Protein AF-A0A8T3ZBL2-F1 (afdb_monomer)

Mean predicted aligned error: 11.34 Å

Structure (mmCIF, N/CA/C/O backbone):
data_AF-A0A8T3ZBL2-F1
#
_entry.id   AF-A0A8T3ZBL2-F1
#
loop_
_atom_site.group_PDB
_atom_site.id
_atom_site.type_symbol
_atom_site.label_atom_id
_atom_site.label_alt_id
_atom_site.label_comp_id
_atom_site.label_asym_id
_atom_site.label_entity_id
_atom_site.label_seq_id
_atom_site.pdbx_PDB_ins_code
_atom_site.Cartn_x
_atom_site.Cartn_y
_atom_site.Cartn_z
_atom_site.occupancy
_atom_site.B_iso_or_equiv
_atom_site.auth_seq_id
_atom_site.auth_comp_id
_atom_site.auth_asym_id
_atom_site.auth_atom_id
_atom_site.pdbx_PDB_model_num
ATOM 1 N N . ASN A 1 1 ? -15.845 -24.130 24.509 1.00 68.25 1 ASN A N 1
ATOM 2 C CA . ASN A 1 1 ? -14.782 -24.371 23.506 1.00 68.25 1 ASN A CA 1
ATOM 3 C C . ASN A 1 1 ? -15.197 -24.065 22.071 1.00 68.25 1 ASN A C 1
ATOM 5 O O . ASN A 1 1 ? -14.557 -23.207 21.484 1.00 68.25 1 ASN A O 1
ATOM 9 N N . ILE A 1 2 ? -16.270 -24.652 21.519 1.00 85.44 2 ILE A N 1
ATOM 10 C CA . ILE A 1 2 ? -16.695 -24.387 20.123 1.00 85.44 2 ILE A CA 1
ATOM 11 C C . ILE A 1 2 ? -16.938 -22.892 19.822 1.00 85.44 2 ILE A C 1
ATOM 13 O O . ILE A 1 2 ? -16.477 -22.387 18.806 1.00 85.44 2 ILE A O 1
ATOM 17 N N . ILE A 1 3 ? -17.597 -22.159 20.725 1.00 86.75 3 ILE A N 1
ATOM 18 C CA . ILE A 1 3 ? -17.935 -20.735 20.522 1.00 86.75 3 ILE A CA 1
ATOM 19 C C . ILE A 1 3 ? -16.677 -19.853 20.417 1.00 86.75 3 ILE A C 1
ATOM 21 O O . ILE A 1 3 ? -16.609 -18.950 19.591 1.00 86.75 3 ILE A O 1
ATOM 25 N N . LEU A 1 4 ? -15.654 -20.147 21.223 1.00 87.12 4 LEU A N 1
ATOM 26 C CA . LEU A 1 4 ? -14.387 -19.411 21.233 1.00 87.12 4 LEU A CA 1
ATOM 27 C C . LEU A 1 4 ? -13.602 -19.670 19.936 1.00 87.12 4 LEU A C 1
ATOM 29 O O . LEU A 1 4 ? -13.038 -18.749 19.354 1.00 87.12 4 LEU A O 1
ATOM 33 N N . PHE A 1 5 ? -13.662 -20.903 19.427 1.00 90.38 5 PHE A N 1
ATOM 34 C CA . PHE A 1 5 ? -13.075 -21.277 18.141 1.00 90.38 5 PHE A CA 1
ATOM 35 C C . PHE A 1 5 ? -13.748 -20.548 16.968 1.00 90.38 5 PHE A C 1
ATOM 37 O O . PHE A 1 5 ? -13.066 -20.006 16.101 1.00 90.38 5 PHE A O 1
ATOM 44 N N . ILE A 1 6 ? -15.082 -20.457 16.980 1.00 90.75 6 ILE A N 1
ATOM 45 C CA . ILE A 1 6 ? -15.858 -19.712 15.976 1.00 90.75 6 ILE A CA 1
ATOM 46 C C . ILE A 1 6 ? -15.509 -18.218 16.008 1.00 90.75 6 ILE A C 1
ATOM 48 O O . ILE A 1 6 ? -15.325 -17.613 14.953 1.00 90.75 6 ILE A O 1
ATOM 52 N N . ALA A 1 7 ? -15.369 -17.625 17.197 1.00 87.62 7 ALA A N 1
ATOM 53 C CA . ALA A 1 7 ? -15.002 -16.217 17.339 1.00 87.62 7 ALA A CA 1
ATOM 54 C C . ALA A 1 7 ? -13.596 -15.921 16.785 1.00 87.62 7 ALA A C 1
ATOM 56 O O . ALA A 1 7 ? -13.419 -14.958 16.037 1.00 87.62 7 ALA A O 1
ATOM 57 N N . VAL A 1 8 ? -12.608 -16.769 17.092 1.00 92.25 8 VAL A N 1
ATOM 58 C CA . VAL A 1 8 ? -11.239 -16.637 16.560 1.00 92.25 8 VAL A CA 1
ATOM 59 C C . VAL A 1 8 ? -11.220 -16.826 15.041 1.00 92.25 8 VAL A C 1
ATOM 61 O O . VAL A 1 8 ? -10.553 -16.071 14.335 1.00 92.25 8 VAL A O 1
ATOM 64 N N . PHE A 1 9 ? -11.993 -17.779 14.519 1.00 92.38 9 PHE A N 1
ATOM 65 C CA . PHE A 1 9 ? -12.088 -18.026 13.082 1.00 92.38 9 PHE A CA 1
ATOM 66 C C . PHE A 1 9 ? -12.740 -16.856 12.326 1.00 92.38 9 PHE A C 1
ATOM 68 O O . PHE A 1 9 ? -12.244 -16.438 11.279 1.00 92.38 9 PHE A O 1
ATOM 75 N N . LEU A 1 10 ? -13.800 -16.259 12.880 1.00 90.56 10 LEU A N 1
ATOM 76 C CA . LEU A 1 10 ? -14.410 -15.041 12.336 1.00 90.56 10 LEU A CA 1
ATOM 77 C C . LEU A 1 10 ? -13.430 -13.864 12.335 1.00 90.56 10 LEU A C 1
ATOM 79 O O . LEU A 1 10 ? -13.317 -13.163 11.327 1.00 90.56 10 LEU A O 1
ATOM 83 N N . LEU A 1 11 ? -12.690 -13.668 13.431 1.00 89.38 11 LEU A N 1
ATOM 84 C CA . LEU A 1 11 ? -11.660 -12.633 13.515 1.00 89.38 11 LEU A CA 1
ATOM 85 C C . LEU A 1 11 ? -10.591 -12.838 12.430 1.00 89.38 11 LEU A C 1
ATOM 87 O O . LEU A 1 11 ? -10.224 -11.892 11.733 1.00 89.38 11 LEU A O 1
ATOM 91 N N . PHE A 1 12 ? -10.145 -14.080 12.241 1.00 91.75 12 PHE A N 1
ATOM 92 C CA . PHE A 1 12 ? -9.178 -14.441 11.209 1.00 91.75 12 PHE A CA 1
ATOM 93 C C . PHE A 1 12 ? -9.690 -14.114 9.800 1.00 91.75 12 PHE A C 1
ATOM 95 O O . PHE A 1 12 ? -8.982 -13.455 9.041 1.00 91.75 12 PHE A O 1
ATOM 102 N N . ILE A 1 13 ? -10.934 -14.475 9.464 1.00 91.31 13 ILE A N 1
ATOM 103 C CA . ILE A 1 13 ? -11.540 -14.144 8.160 1.00 91.31 13 ILE A CA 1
ATOM 104 C C . ILE A 1 13 ? -11.548 -12.630 7.923 1.00 91.31 13 ILE A C 1
ATOM 106 O O . ILE A 1 13 ? -11.218 -12.169 6.827 1.00 91.31 13 ILE A O 1
ATOM 110 N N . ILE A 1 14 ? -11.901 -11.842 8.941 1.00 90.19 14 ILE A N 1
ATOM 111 C CA . ILE A 1 14 ? -11.934 -10.377 8.838 1.00 90.19 14 ILE A CA 1
ATOM 112 C C . ILE A 1 14 ? -10.530 -9.822 8.564 1.00 90.19 14 ILE A C 1
ATOM 114 O O . ILE A 1 14 ? -10.370 -8.957 7.696 1.00 90.19 14 ILE A O 1
ATOM 118 N N . VAL A 1 15 ? -9.516 -10.325 9.272 1.00 88.12 15 VAL A N 1
ATOM 119 C CA . VAL A 1 15 ? -8.118 -9.917 9.079 1.00 88.12 15 VAL A CA 1
ATOM 120 C C . VAL A 1 15 ? -7.634 -10.291 7.680 1.00 88.12 15 VAL A C 1
ATOM 122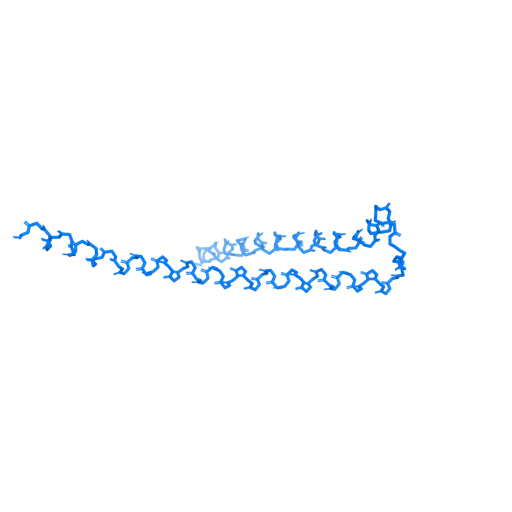 O O . VAL A 1 15 ? -7.122 -9.428 6.967 1.00 88.12 15 VAL A O 1
ATOM 125 N N . VAL A 1 16 ? -7.857 -11.534 7.244 1.00 89.62 16 VAL A N 1
ATOM 126 C CA . VAL A 1 16 ? -7.448 -12.011 5.915 1.00 89.62 16 VAL A CA 1
ATOM 127 C C . VAL A 1 16 ? -8.119 -11.202 4.812 1.00 89.62 16 VAL A C 1
ATOM 129 O O . VAL A 1 16 ? -7.449 -10.792 3.869 1.00 89.62 16 VAL A O 1
ATOM 132 N N . ARG A 1 17 ? -9.413 -10.888 4.935 1.00 85.56 17 ARG A N 1
ATOM 133 C CA . ARG A 1 17 ? -10.123 -10.074 3.939 1.00 85.56 17 ARG A CA 1
ATOM 134 C C . ARG A 1 17 ? -9.491 -8.689 3.774 1.00 85.56 17 ARG A C 1
ATOM 136 O O . ARG A 1 17 ? -9.323 -8.227 2.645 1.00 85.56 17 ARG A O 1
ATOM 143 N N . LYS A 1 18 ? -9.116 -8.038 4.881 1.00 83.00 18 LYS A N 1
ATOM 144 C CA . LYS A 1 18 ? -8.392 -6.757 4.836 1.00 83.00 18 LYS A CA 1
ATOM 145 C C . LYS A 1 18 ? -7.002 -6.917 4.223 1.00 83.00 18 LYS A C 1
ATOM 147 O O . LYS A 1 18 ? -6.607 -6.086 3.409 1.00 83.00 18 LYS A O 1
ATOM 152 N N . LEU A 1 19 ? -6.294 -7.988 4.575 1.00 83.25 19 LEU A N 1
ATOM 153 C CA . LEU A 1 19 ? -4.960 -8.272 4.055 1.00 83.25 19 LEU A CA 1
ATOM 154 C C . LEU A 1 19 ? -4.981 -8.477 2.534 1.00 83.25 19 LEU A C 1
ATOM 156 O O . LEU A 1 19 ? -4.195 -7.858 1.828 1.00 83.25 19 LEU A O 1
ATOM 160 N N . VAL A 1 20 ? -5.921 -9.275 2.019 1.00 85.88 20 VAL A N 1
ATOM 161 C CA . VAL A 1 20 ? -6.086 -9.525 0.578 1.00 85.88 20 VAL A CA 1
ATOM 162 C C . VAL A 1 20 ? -6.362 -8.225 -0.171 1.00 85.88 20 VAL A C 1
ATOM 164 O O . VAL A 1 20 ? -5.731 -7.963 -1.191 1.00 85.88 20 VAL A O 1
ATOM 167 N N . SER A 1 21 ? -7.248 -7.374 0.356 1.00 85.19 21 SER A N 1
ATOM 168 C CA . SER A 1 21 ? -7.504 -6.063 -0.247 1.00 85.19 21 SER A CA 1
ATOM 169 C C . SER A 1 21 ? -6.241 -5.201 -0.288 1.00 85.19 21 SER A C 1
ATOM 171 O O . SER A 1 21 ? -5.982 -4.564 -1.304 1.00 85.19 21 SER A O 1
ATOM 173 N N . ALA A 1 22 ? -5.445 -5.192 0.785 1.00 82.62 22 ALA A N 1
ATOM 174 C CA . ALA A 1 22 ? -4.193 -4.444 0.826 1.00 82.62 22 ALA A CA 1
ATOM 175 C C . ALA A 1 22 ? -3.169 -4.987 -0.183 1.00 82.62 22 ALA A C 1
ATOM 177 O O . ALA A 1 22 ? -2.524 -4.204 -0.878 1.00 82.62 22 ALA A O 1
ATOM 178 N N . VAL A 1 23 ? -3.054 -6.312 -0.310 1.00 84.81 23 VAL A N 1
ATOM 179 C CA . VAL A 1 23 ? -2.156 -6.959 -1.277 1.00 84.81 23 VAL A CA 1
ATOM 180 C C . VAL A 1 23 ? -2.543 -6.595 -2.709 1.00 84.81 23 VAL A C 1
ATOM 182 O O . VAL A 1 23 ? -1.668 -6.211 -3.480 1.00 84.81 23 VAL A O 1
ATOM 185 N N . ILE A 1 24 ? -3.832 -6.641 -3.060 1.00 88.06 24 ILE A N 1
ATOM 186 C CA . ILE A 1 24 ? -4.304 -6.251 -4.400 1.00 88.06 24 ILE A CA 1
ATOM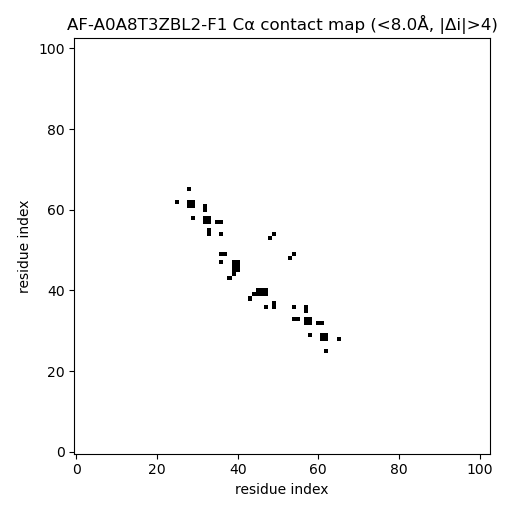 187 C C . ILE A 1 24 ? -3.926 -4.797 -4.700 1.00 88.06 24 ILE A C 1
ATOM 189 O O . ILE A 1 24 ? -3.377 -4.520 -5.763 1.00 88.06 24 ILE A O 1
ATOM 193 N N . THR A 1 25 ? -4.147 -3.879 -3.754 1.00 85.31 25 THR A N 1
ATOM 194 C CA . THR A 1 25 ? -3.759 -2.471 -3.916 1.00 85.31 25 THR A CA 1
ATOM 195 C C . THR A 1 25 ? -2.260 -2.324 -4.157 1.00 85.31 25 THR A C 1
ATOM 197 O O . THR A 1 25 ? -1.862 -1.615 -5.077 1.00 85.31 25 THR A O 1
ATOM 200 N N . VAL A 1 26 ? -1.422 -3.019 -3.382 1.00 83.56 26 VAL A N 1
ATOM 201 C CA . VAL A 1 26 ? 0.037 -2.986 -3.567 1.00 83.56 26 VAL A CA 1
ATOM 202 C C . VAL A 1 26 ? 0.421 -3.522 -4.945 1.00 83.56 26 VAL A C 1
ATOM 204 O O . VAL A 1 26 ? 1.197 -2.878 -5.643 1.00 83.56 26 VAL A O 1
ATOM 207 N N . VAL A 1 27 ? -0.156 -4.641 -5.384 1.00 86.75 27 VAL A N 1
ATOM 208 C CA . VAL A 1 27 ? 0.094 -5.198 -6.725 1.00 86.75 27 VAL A CA 1
ATOM 209 C C . VAL A 1 27 ? -0.314 -4.209 -7.822 1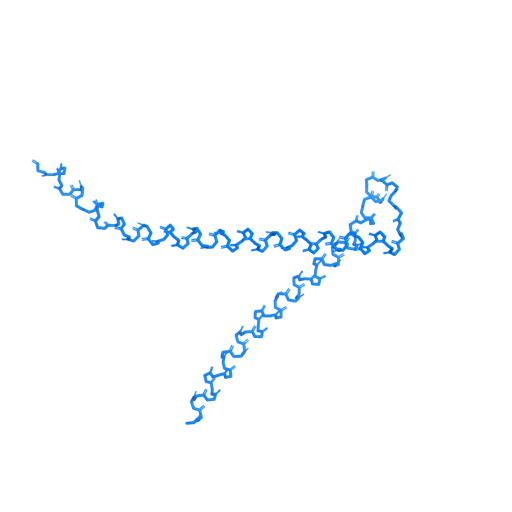.00 86.75 27 VAL A C 1
ATOM 211 O O . VAL A 1 27 ? 0.443 -4.007 -8.772 1.00 86.75 27 VAL A O 1
ATOM 214 N N . CYS A 1 28 ? -1.458 -3.534 -7.678 1.00 87.06 28 CYS A N 1
ATOM 215 C CA . CYS A 1 28 ? -1.882 -2.485 -8.605 1.00 87.06 28 CYS A CA 1
ATOM 216 C C . CYS A 1 28 ? -0.907 -1.301 -8.631 1.00 87.06 28 CYS A C 1
ATOM 218 O O . CYS A 1 28 ? -0.588 -0.816 -9.715 1.00 87.06 28 CYS A O 1
ATOM 220 N N . VAL A 1 29 ? -0.407 -0.855 -7.473 1.00 87.12 29 VAL A N 1
ATOM 221 C CA . VAL A 1 29 ? 0.593 0.222 -7.390 1.00 87.12 29 VAL A CA 1
ATOM 222 C C . VAL A 1 29 ? 1.884 -0.195 -8.087 1.00 87.12 29 VAL A C 1
ATOM 224 O O . VAL A 1 29 ? 2.374 0.545 -8.933 1.00 87.12 29 VAL A O 1
ATOM 227 N N . LEU A 1 30 ? 2.400 -1.394 -7.804 1.00 85.12 30 LEU A N 1
ATOM 228 C CA . LEU A 1 30 ? 3.610 -1.917 -8.445 1.00 85.12 30 LEU A CA 1
ATOM 229 C C . LEU A 1 30 ? 3.452 -1.984 -9.972 1.00 85.12 30 LEU A C 1
ATOM 231 O O . LEU A 1 30 ? 4.338 -1.540 -10.704 1.00 85.12 30 LEU A O 1
ATOM 235 N N . GLY A 1 31 ? 2.309 -2.483 -10.453 1.00 84.62 31 GLY A N 1
ATOM 236 C CA . GLY A 1 31 ? 1.995 -2.536 -11.881 1.00 84.62 31 GLY A CA 1
ATOM 237 C C . GLY A 1 31 ? 1.909 -1.146 -12.517 1.00 84.62 31 GLY A C 1
ATOM 238 O O . GLY A 1 31 ? 2.533 -0.899 -13.549 1.00 84.62 31 GLY A O 1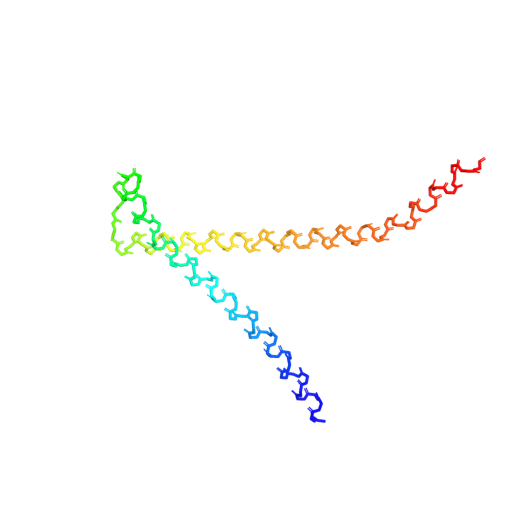
ATOM 239 N N . ALA A 1 32 ? 1.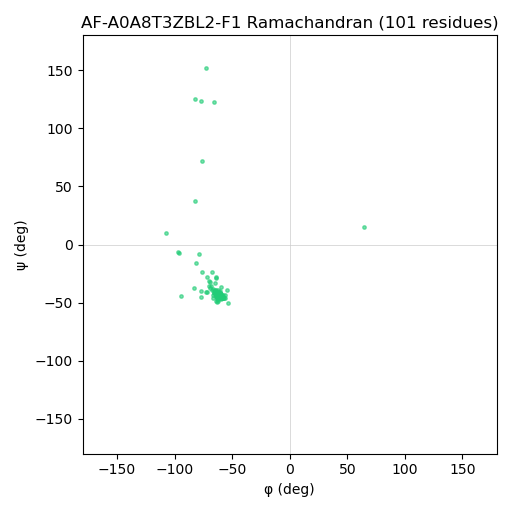198 -0.211 -11.883 1.00 86.00 32 ALA A N 1
ATOM 240 C CA . ALA A 1 32 ? 1.082 1.166 -12.359 1.00 86.00 32 ALA A CA 1
ATOM 241 C C . ALA A 1 32 ? 2.444 1.881 -12.392 1.00 86.00 32 ALA A C 1
ATOM 243 O O . ALA A 1 32 ? 2.759 2.574 -13.360 1.00 86.00 32 ALA A O 1
ATOM 244 N N . SER A 1 33 ? 3.285 1.676 -11.377 1.00 85.44 33 SER A N 1
ATOM 245 C CA . SER A 1 33 ? 4.627 2.259 -11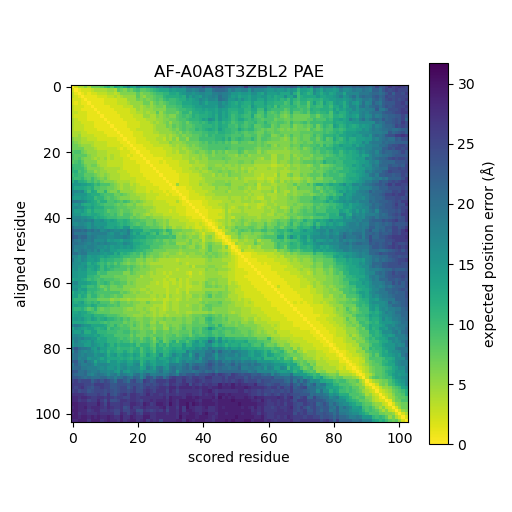.305 1.00 85.44 33 SER A CA 1
ATOM 246 C C . SER A 1 33 ? 5.586 1.678 -12.341 1.00 85.44 33 SER A C 1
ATOM 248 O O . SER A 1 33 ? 6.388 2.422 -12.898 1.00 85.44 33 SER A O 1
ATOM 250 N N . ALA A 1 34 ? 5.484 0.386 -12.659 1.00 81.94 34 ALA A N 1
ATOM 251 C CA . ALA A 1 34 ? 6.261 -0.222 -13.740 1.00 81.94 34 ALA A CA 1
ATOM 252 C C . ALA A 1 34 ? 5.821 0.274 -15.132 1.00 81.94 34 ALA A C 1
ATOM 254 O O . ALA A 1 34 ? 6.653 0.410 -16.028 1.00 81.94 34 ALA A O 1
ATOM 255 N N . LEU A 1 35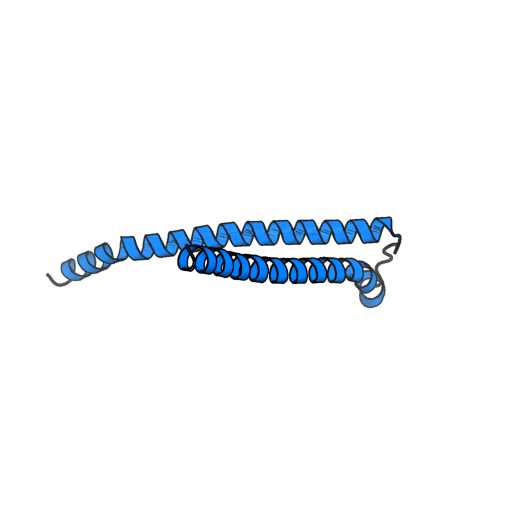 ? 4.532 0.585 -15.312 1.00 84.69 35 LEU A N 1
ATOM 256 C CA . LEU A 1 35 ? 3.987 1.152 -16.552 1.00 84.69 35 LEU A CA 1
ATOM 257 C C . LEU A 1 35 ? 4.312 2.643 -16.728 1.00 84.69 35 LEU A C 1
ATOM 259 O O . LEU A 1 35 ? 4.362 3.139 -17.853 1.00 84.69 35 LEU A O 1
ATOM 263 N N . PHE A 1 36 ? 4.575 3.363 -15.640 1.00 85.25 36 PHE A N 1
ATOM 264 C CA . PHE A 1 36 ? 4.872 4.795 -15.658 1.00 85.25 36 PHE A CA 1
ATOM 265 C C . PHE A 1 36 ? 6.015 5.215 -16.609 1.00 85.25 36 PHE A C 1
ATOM 267 O O . PHE A 1 36 ? 5.790 6.106 -17.433 1.00 85.25 36 PHE A O 1
ATOM 274 N N . PRO A 1 37 ? 7.213 4.590 -16.600 1.00 83.25 37 PRO A N 1
ATOM 275 C CA . PRO A 1 37 ? 8.279 4.945 -17.540 1.00 83.25 37 PRO A CA 1
ATOM 276 C C . PRO A 1 37 ? 7.915 4.670 -19.007 1.00 83.25 37 PRO A C 1
ATOM 278 O O . PRO A 1 37 ? 8.397 5.380 -19.890 1.00 83.25 37 PRO A O 1
ATOM 281 N N . PHE A 1 38 ? 7.040 3.696 -19.285 1.00 83.94 38 PHE A N 1
ATOM 282 C CA . PHE A 1 38 ? 6.521 3.482 -20.640 1.00 83.94 38 PHE A CA 1
ATOM 283 C C . PHE A 1 38 ? 5.650 4.657 -21.080 1.00 83.94 38 PHE A C 1
ATOM 285 O O . PHE A 1 38 ? 5.870 5.191 -22.163 1.00 83.94 38 PHE A O 1
ATOM 292 N N . ILE A 1 39 ? 4.736 5.113 -20.217 1.00 85.44 39 ILE A N 1
ATOM 293 C CA . ILE A 1 39 ? 3.857 6.262 -20.485 1.00 85.44 39 ILE A CA 1
ATOM 294 C C . ILE A 1 39 ? 4.680 7.540 -20.702 1.00 85.44 39 ILE A C 1
ATOM 296 O O . ILE A 1 39 ? 4.426 8.282 -21.651 1.00 85.44 39 ILE A O 1
ATOM 300 N N . LEU A 1 40 ? 5.703 7.788 -19.876 1.00 84.88 40 LEU A N 1
ATOM 301 C CA . LEU A 1 40 ? 6.600 8.941 -20.038 1.00 84.88 40 LEU A CA 1
ATOM 302 C C . LEU A 1 40 ? 7.322 8.938 -21.389 1.00 84.88 40 LEU A C 1
ATOM 304 O O . LEU A 1 40 ? 7.504 9.992 -21.997 1.00 84.88 40 LEU A O 1
ATOM 308 N N . ARG A 1 41 ? 7.697 7.757 -21.884 1.00 85.12 41 ARG A N 1
ATOM 309 C CA . ARG A 1 41 ? 8.362 7.629 -23.178 1.00 85.12 41 ARG A CA 1
ATOM 310 C C . ARG A 1 41 ? 7.395 7.768 -24.352 1.00 85.12 41 ARG A C 1
ATOM 312 O O . ARG A 1 41 ? 7.725 8.454 -25.313 1.00 85.12 41 ARG A O 1
ATOM 319 N N . THR A 1 42 ? 6.231 7.121 -24.301 1.00 83.75 42 THR A N 1
ATOM 320 C CA . THR A 1 42 ? 5.295 7.068 -25.438 1.00 83.75 42 THR A CA 1
ATOM 321 C C . THR A 1 42 ? 4.397 8.295 -25.541 1.00 83.75 42 THR A C 1
ATOM 323 O O . THR A 1 42 ? 4.101 8.728 -26.648 1.00 83.75 42 THR A O 1
ATOM 326 N N . VAL A 1 43 ? 3.949 8.844 -24.409 1.00 86.81 43 VAL A N 1
ATOM 327 C CA . VAL A 1 43 ? 2.994 9.965 -24.370 1.00 86.81 43 VAL A CA 1
ATOM 328 C C . VAL A 1 43 ? 3.719 11.300 -24.259 1.00 86.81 43 VAL A C 1
ATOM 330 O O . VAL A 1 43 ? 3.380 12.242 -24.966 1.00 86.81 43 VAL A O 1
ATOM 333 N N . PHE A 1 44 ? 4.731 11.382 -23.392 1.00 85.12 44 PHE A N 1
ATOM 334 C CA . PHE A 1 44 ? 5.440 12.637 -23.117 1.00 85.12 44 PHE A CA 1
ATOM 335 C C . PHE A 1 44 ? 6.735 12.798 -23.922 1.00 85.12 44 PHE A C 1
ATOM 337 O O . PHE A 1 44 ? 7.359 13.854 -23.865 1.00 85.12 44 PHE A O 1
ATOM 344 N N . GLY A 1 45 ? 7.156 11.766 -24.663 1.00 83.62 45 GLY A N 1
ATOM 345 C CA . GLY A 1 45 ? 8.379 11.799 -25.469 1.00 83.62 45 GLY A CA 1
ATOM 346 C C . GLY A 1 45 ? 9.665 11.934 -24.647 1.00 83.62 45 GLY A C 1
ATOM 347 O O . GLY A 1 45 ? 10.714 12.252 -25.203 1.00 83.62 45 GLY A O 1
ATOM 348 N N . ILE A 1 46 ? 9.611 11.705 -23.330 1.00 84.19 46 ILE A N 1
ATOM 349 C CA . ILE A 1 46 ? 10.777 11.837 -22.456 1.00 84.19 46 ILE A CA 1
ATOM 350 C C . ILE A 1 46 ? 11.653 10.592 -22.653 1.00 84.19 46 ILE A C 1
ATOM 352 O O . ILE A 1 46 ? 11.169 9.471 -22.457 1.00 84.19 46 ILE A O 1
ATOM 356 N N . PRO A 1 47 ? 12.937 10.740 -23.026 1.00 79.38 47 PRO A N 1
ATOM 357 C CA . PRO A 1 47 ? 13.829 9.614 -23.275 1.00 79.38 47 PRO A CA 1
ATOM 358 C C . PRO A 1 47 ? 14.290 8.989 -21.951 1.00 79.38 47 PRO A C 1
ATOM 360 O O . PRO A 1 47 ? 15.434 9.134 -21.528 1.00 79.38 47 PRO A O 1
ATOM 363 N N . VAL A 1 48 ? 13.380 8.290 -21.274 1.00 78.56 48 VAL A N 1
ATOM 364 C CA . VAL A 1 48 ? 13.687 7.528 -20.063 1.00 78.56 48 VAL A CA 1
ATOM 365 C C . VAL A 1 48 ? 14.264 6.168 -20.476 1.00 78.56 48 VAL A C 1
ATOM 367 O O . VAL A 1 48 ? 13.615 5.436 -21.233 1.00 78.56 48 VAL A O 1
ATOM 370 N N . PRO A 1 49 ? 15.462 5.783 -19.999 1.00 80.44 49 PRO A N 1
ATOM 371 C CA . PRO A 1 49 ? 16.017 4.470 -20.294 1.00 80.44 49 PRO A CA 1
ATOM 372 C C . PRO A 1 49 ? 15.145 3.385 -19.650 1.00 80.44 49 PRO A C 1
ATOM 374 O O . PRO A 1 49 ? 14.970 3.381 -18.433 1.00 80.44 49 PRO A O 1
ATOM 377 N N . LEU A 1 50 ? 14.631 2.445 -20.449 1.00 80.50 50 LEU A N 1
ATOM 378 C CA . LEU A 1 50 ? 13.821 1.305 -19.986 1.00 80.50 50 LEU A CA 1
ATOM 379 C C . LEU A 1 50 ? 14.693 0.143 -19.477 1.00 80.50 50 LEU A C 1
ATOM 381 O O . LEU A 1 50 ? 14.412 -1.027 -19.724 1.00 80.50 50 LEU A O 1
ATOM 385 N N . THR A 1 51 ? 15.797 0.460 -18.804 1.00 85.69 51 THR A N 1
ATOM 386 C CA . THR A 1 51 ? 16.647 -0.550 -18.175 1.00 85.69 51 THR A CA 1
ATOM 387 C C . THR A 1 51 ? 15.957 -1.119 -16.936 1.00 85.69 51 THR A C 1
ATOM 389 O O . THR A 1 51 ? 15.185 -0.434 -16.262 1.00 85.69 51 THR A O 1
ATOM 392 N N . ILE A 1 52 ? 16.271 -2.373 -16.598 1.00 81.75 52 ILE A N 1
ATOM 393 C CA . ILE A 1 52 ? 15.721 -3.061 -15.416 1.00 81.75 52 ILE A CA 1
ATOM 394 C C . ILE A 1 52 ? 15.961 -2.236 -14.140 1.00 81.75 52 ILE A C 1
ATOM 396 O O . ILE A 1 52 ? 15.066 -2.100 -13.314 1.00 81.75 52 ILE A O 1
ATOM 400 N N . SER A 1 53 ? 17.137 -1.610 -14.019 1.00 85.62 53 SER A N 1
ATOM 401 C CA . SER A 1 53 ? 17.490 -0.753 -12.878 1.00 85.62 53 SER A CA 1
ATOM 402 C C . SER A 1 53 ? 16.550 0.455 -12.723 1.00 85.62 53 SER A C 1
ATOM 404 O O . SER A 1 53 ? 16.088 0.763 -11.622 1.00 85.62 53 SER A O 1
ATOM 406 N N . ASN A 1 54 ? 16.184 1.105 -13.832 1.00 83.06 54 ASN A N 1
ATOM 407 C CA . ASN A 1 54 ? 15.272 2.247 -13.809 1.00 83.06 54 ASN A CA 1
ATOM 408 C C . ASN A 1 54 ? 13.835 1.820 -13.502 1.00 83.06 54 ASN A C 1
ATOM 410 O O . ASN A 1 54 ? 13.168 2.474 -12.706 1.00 83.06 54 ASN A O 1
ATOM 414 N N . LEU A 1 55 ? 13.371 0.704 -14.074 1.00 81.75 55 LEU A N 1
ATOM 415 C CA . LEU A 1 55 ? 12.057 0.131 -13.755 1.00 81.75 55 LEU A CA 1
ATOM 416 C C . LEU A 1 55 ? 11.929 -0.164 -12.256 1.00 81.75 55 LEU A C 1
ATOM 418 O O . LEU A 1 55 ? 10.947 0.240 -11.637 1.00 81.75 55 LEU A O 1
ATOM 422 N N . ILE A 1 56 ? 12.948 -0.789 -11.659 1.00 85.06 56 ILE A N 1
ATOM 423 C CA . ILE A 1 56 ? 12.994 -1.038 -10.211 1.00 85.06 56 ILE A CA 1
ATOM 424 C C . ILE A 1 56 ? 12.963 0.285 -9.440 1.00 85.06 56 ILE A C 1
ATOM 426 O O . ILE A 1 56 ? 12.215 0.406 -8.476 1.00 85.06 56 ILE A O 1
ATOM 430 N N . SER A 1 57 ? 13.710 1.296 -9.885 1.00 86.31 57 SER A N 1
ATOM 431 C CA . SER A 1 57 ? 13.733 2.613 -9.236 1.00 86.31 57 SER A CA 1
ATOM 432 C C . SER A 1 57 ? 12.351 3.276 -9.227 1.00 86.31 57 SER A C 1
ATOM 434 O O . SER A 1 57 ? 11.931 3.780 -8.188 1.00 86.31 57 SER A O 1
ATOM 436 N N . PHE A 1 58 ? 11.599 3.215 -10.333 1.00 85.81 58 PHE A N 1
ATOM 437 C CA . PHE A 1 58 ? 10.217 3.714 -10.399 1.00 85.81 58 PHE A CA 1
ATOM 438 C C . PHE A 1 58 ? 9.250 2.910 -9.530 1.00 85.81 58 PHE A C 1
ATOM 440 O O . PHE A 1 58 ? 8.377 3.490 -8.885 1.00 85.81 58 PHE A O 1
ATOM 447 N N . VAL A 1 59 ? 9.416 1.589 -9.477 1.00 86.25 59 VAL A N 1
ATOM 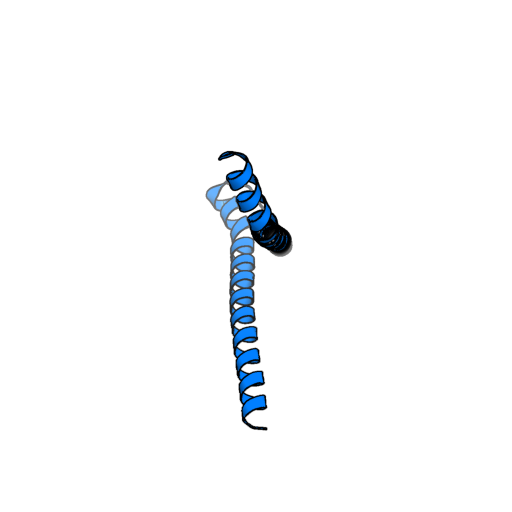448 C CA . VAL A 1 59 ? 8.632 0.711 -8.601 1.00 86.25 59 VAL A CA 1
ATOM 449 C C . VAL A 1 59 ? 8.875 1.043 -7.126 1.00 86.25 59 VAL A C 1
ATOM 451 O O . VAL A 1 59 ? 7.918 1.191 -6.366 1.00 86.25 59 VAL A O 1
ATOM 454 N N . VAL A 1 60 ? 10.135 1.228 -6.724 1.00 87.94 60 VAL A N 1
ATOM 455 C CA . VAL A 1 60 ? 10.500 1.659 -5.367 1.00 87.94 60 VAL A CA 1
ATOM 456 C C . VAL A 1 60 ? 9.912 3.037 -5.071 1.00 87.94 60 VAL A C 1
ATOM 458 O O . VAL A 1 60 ? 9.327 3.229 -4.008 1.00 87.94 60 VAL A O 1
ATOM 461 N N . LEU A 1 61 ? 9.990 3.976 -6.019 1.00 87.56 61 LEU A N 1
ATOM 462 C CA . LEU A 1 61 ? 9.391 5.305 -5.876 1.00 87.56 61 LEU A CA 1
ATOM 463 C C . LEU A 1 61 ? 7.875 5.221 -5.641 1.00 87.56 61 LEU A C 1
ATOM 465 O O . LEU A 1 61 ? 7.345 5.877 -4.746 1.00 87.56 61 LEU A O 1
ATOM 469 N N . GLY A 1 62 ? 7.185 4.375 -6.408 1.00 85.19 62 GLY A N 1
ATOM 470 C CA . GLY A 1 62 ? 5.759 4.103 -6.242 1.00 85.19 62 GLY A CA 1
ATOM 471 C C . GLY A 1 62 ? 5.417 3.537 -4.868 1.00 85.19 62 GLY A C 1
ATOM 472 O O . GLY A 1 62 ? 4.460 3.986 -4.234 1.00 85.19 62 GLY A O 1
ATOM 473 N N . LEU A 1 63 ? 6.235 2.608 -4.370 1.00 86.75 63 LEU A N 1
ATOM 474 C CA . LEU A 1 63 ? 6.078 2.038 -3.033 1.00 86.75 63 LEU A CA 1
ATOM 475 C C . LEU A 1 63 ? 6.272 3.096 -1.935 1.00 86.75 63 LEU A C 1
ATOM 477 O O . LEU A 1 63 ? 5.502 3.133 -0.978 1.00 86.75 63 LEU A O 1
ATOM 481 N N . VAL A 1 64 ? 7.266 3.979 -2.084 1.00 88.62 64 VAL A N 1
ATOM 482 C CA . VAL A 1 64 ? 7.523 5.085 -1.147 1.00 88.62 64 VAL A CA 1
ATOM 483 C C . VAL A 1 64 ? 6.337 6.047 -1.114 1.00 88.62 64 VAL A C 1
ATOM 485 O O . VAL A 1 64 ? 5.855 6.381 -0.032 1.00 88.62 64 VAL A O 1
ATOM 488 N N . ILE A 1 65 ? 5.818 6.446 -2.278 1.00 88.25 65 ILE A N 1
ATOM 489 C CA . ILE A 1 65 ? 4.642 7.324 -2.374 1.00 88.25 65 ILE A CA 1
ATOM 490 C C . ILE A 1 65 ? 3.423 6.666 -1.722 1.00 88.25 65 ILE A C 1
ATOM 492 O O . ILE A 1 65 ? 2.707 7.313 -0.956 1.00 88.25 65 ILE A O 1
ATOM 496 N N . TYR A 1 66 ? 3.204 5.375 -1.973 1.00 86.19 66 TYR A N 1
ATOM 497 C CA . TYR A 1 66 ? 2.133 4.627 -1.322 1.00 86.19 66 TYR A CA 1
ATOM 498 C C . TYR A 1 66 ? 2.314 4.573 0.202 1.00 86.19 66 TYR A C 1
ATOM 500 O O . TYR A 1 66 ? 1.354 4.784 0.943 1.00 86.19 66 TYR A O 1
ATOM 508 N N . GLY A 1 67 ? 3.542 4.379 0.686 1.00 85.50 67 GLY A N 1
ATOM 509 C CA . GLY A 1 67 ? 3.865 4.444 2.111 1.00 85.50 67 GLY A CA 1
ATOM 510 C C . GLY A 1 67 ? 3.508 5.798 2.730 1.00 85.50 67 GLY A C 1
ATOM 511 O O . GLY A 1 67 ? 2.849 5.843 3.769 1.00 85.50 67 GLY A O 1
ATOM 512 N N . VAL A 1 68 ? 3.860 6.901 2.063 1.00 89.75 68 VAL A N 1
ATOM 513 C CA . VAL A 1 68 ? 3.494 8.263 2.494 1.00 89.75 68 VAL A CA 1
ATOM 514 C C . VAL A 1 68 ? 1.975 8.448 2.516 1.00 89.75 68 VAL A C 1
ATOM 516 O O . VAL A 1 68 ? 1.442 8.988 3.485 1.00 89.75 68 VAL A O 1
ATOM 519 N N . TYR A 1 69 ? 1.262 7.958 1.499 1.00 87.00 69 TYR A N 1
ATOM 520 C CA . TYR A 1 69 ? -0.201 8.008 1.451 1.00 87.00 69 TYR A CA 1
ATOM 521 C C . TYR A 1 69 ? -0.844 7.291 2.647 1.00 87.00 69 TYR A C 1
ATOM 523 O O . TYR A 1 69 ? -1.730 7.848 3.300 1.00 87.00 69 TYR A O 1
ATOM 531 N N . VAL A 1 70 ? -0.373 6.084 2.978 1.00 85.12 70 VAL A N 1
ATOM 532 C CA . VAL A 1 70 ? -0.856 5.331 4.146 1.00 85.12 70 VAL A CA 1
ATOM 533 C C . VAL A 1 70 ? -0.604 6.115 5.435 1.00 85.12 70 VAL A C 1
ATOM 535 O O . VAL A 1 70 ? -1.493 6.216 6.279 1.00 85.12 70 VAL A O 1
ATOM 538 N N . LEU A 1 71 ? 0.574 6.725 5.568 1.00 85.81 71 LEU A N 1
ATOM 539 C CA . LEU A 1 71 ? 0.950 7.522 6.737 1.00 85.81 71 LEU A CA 1
ATOM 540 C C . LEU A 1 71 ? 0.028 8.740 6.913 1.00 85.81 71 LEU A C 1
ATOM 542 O O . LEU A 1 71 ? -0.496 8.969 8.004 1.00 85.81 71 LEU A O 1
ATOM 546 N N . ILE A 1 72 ? -0.251 9.464 5.827 1.00 86.94 72 ILE A N 1
ATOM 547 C CA . ILE A 1 72 ? -1.198 10.589 5.816 1.00 86.94 72 ILE A CA 1
ATOM 548 C C . ILE A 1 72 ? -2.609 10.115 6.178 1.00 86.94 72 ILE A C 1
ATOM 550 O O . ILE A 1 72 ? -3.285 10.761 6.978 1.00 86.94 72 ILE A O 1
ATOM 554 N N . SER A 1 73 ? -3.052 8.981 5.632 1.00 80.25 73 SER A N 1
ATOM 555 C CA . SER A 1 73 ? -4.374 8.414 5.920 1.00 80.25 73 SER A CA 1
ATOM 556 C C . SER A 1 73 ? -4.542 8.072 7.406 1.00 80.25 73 SER A C 1
ATOM 558 O O . SER A 1 73 ? -5.585 8.370 7.996 1.00 80.25 73 SER A O 1
ATOM 560 N N . ILE A 1 74 ? -3.502 7.525 8.044 1.00 85.31 74 ILE A N 1
ATOM 561 C CA . ILE A 1 74 ? -3.493 7.249 9.488 1.00 85.31 74 ILE A CA 1
ATOM 562 C C . ILE A 1 74 ? -3.618 8.552 10.281 1.00 85.31 74 ILE A C 1
ATOM 564 O O . ILE A 1 74 ? -4.478 8.650 11.157 1.00 85.31 74 ILE A O 1
ATOM 568 N N . VAL A 1 75 ? -2.809 9.565 9.953 1.00 86.75 75 VAL A N 1
ATOM 569 C CA . VAL A 1 75 ? -2.860 10.876 10.622 1.00 86.75 75 VAL A CA 1
ATOM 570 C C . VAL A 1 75 ? -4.249 11.502 10.492 1.00 86.75 75 VAL A C 1
ATOM 572 O O . VAL A 1 75 ? -4.813 11.939 11.493 1.00 86.75 75 VAL A O 1
ATOM 575 N N . TYR A 1 76 ? -4.839 11.480 9.294 1.00 82.56 76 TYR A N 1
ATOM 576 C CA . TYR A 1 76 ? -6.203 11.962 9.065 1.00 82.56 76 TYR A CA 1
ATOM 577 C C . TYR A 1 76 ? -7.232 11.205 9.900 1.00 82.56 76 TYR A C 1
ATOM 579 O O . TYR A 1 76 ? -8.085 11.829 10.521 1.00 82.56 76 TYR A O 1
ATOM 587 N N . THR A 1 77 ? -7.130 9.878 9.969 1.00 83.44 77 THR A N 1
ATOM 588 C CA . THR A 1 77 ? -8.052 9.053 10.763 1.00 83.44 77 THR A CA 1
ATOM 589 C C . THR A 1 77 ? -7.991 9.425 12.245 1.00 83.44 77 THR A C 1
ATOM 591 O O . THR A 1 77 ? -9.031 9.550 12.892 1.00 83.44 77 THR A O 1
ATOM 594 N N . ILE A 1 78 ? -6.787 9.659 12.777 1.00 83.12 78 ILE A N 1
ATOM 595 C CA . ILE A 1 78 ? -6.588 10.113 14.160 1.00 83.12 78 ILE A CA 1
ATOM 596 C C . ILE A 1 78 ? -7.194 11.508 14.360 1.00 83.12 78 ILE A C 1
ATOM 598 O O . ILE A 1 78 ? -7.893 11.734 15.348 1.00 83.12 78 ILE A O 1
ATOM 602 N N . LEU A 1 79 ? -6.979 12.428 13.417 1.00 82.88 79 LEU A N 1
ATOM 603 C CA . LEU A 1 79 ? -7.517 13.788 13.481 1.00 82.88 79 LEU A CA 1
ATOM 604 C C . LEU A 1 79 ? -9.051 13.801 13.446 1.00 82.88 79 LEU A C 1
ATOM 606 O O . LEU A 1 79 ? -9.682 14.474 14.257 1.00 82.88 79 LEU A O 1
ATOM 610 N N . THR A 1 80 ? -9.663 13.020 12.554 1.00 79.94 80 THR A N 1
ATOM 611 C CA . THR A 1 80 ? -11.122 12.887 12.461 1.00 79.94 80 THR A CA 1
ATOM 612 C C . THR A 1 80 ? -11.699 12.228 13.711 1.00 79.94 80 THR A C 1
ATOM 614 O O . THR A 1 80 ? -12.727 12.676 14.216 1.00 79.94 80 THR A O 1
ATOM 617 N N . ALA A 1 81 ? -11.035 11.209 14.265 1.00 75.19 81 ALA A N 1
ATOM 618 C CA . ALA A 1 81 ? -11.443 10.617 15.536 1.00 75.19 81 ALA A CA 1
ATOM 619 C C . ALA A 1 81 ? -11.386 11.646 16.678 1.00 75.19 81 ALA A C 1
ATOM 621 O O . ALA A 1 81 ? -12.335 11.751 17.456 1.00 75.19 81 ALA A O 1
ATOM 622 N N . ALA A 1 82 ? -10.326 12.456 16.740 1.00 76.31 82 ALA A N 1
ATOM 623 C CA . ALA A 1 82 ? -10.208 13.543 17.706 1.00 76.31 82 ALA A CA 1
ATOM 624 C C . ALA A 1 82 ? -11.305 14.607 17.517 1.00 76.31 82 ALA A C 1
ATOM 626 O O . ALA A 1 82 ? -11.873 15.074 18.504 1.00 76.31 82 ALA A O 1
ATOM 627 N N . GLU A 1 83 ? -11.670 14.946 16.277 1.00 76.44 83 GLU A N 1
ATOM 628 C CA . GLU A 1 83 ? -12.766 15.879 15.991 1.00 76.44 83 GLU A CA 1
ATOM 629 C C . GLU A 1 83 ? -14.127 15.325 16.440 1.00 76.44 83 GLU A C 1
ATOM 631 O O . GLU A 1 83 ? -14.934 16.057 17.017 1.00 76.44 83 GLU A O 1
ATOM 636 N N . VAL A 1 84 ? -14.388 14.031 16.230 1.00 78.25 84 VAL A N 1
ATOM 637 C CA . VAL A 1 84 ? -15.618 13.371 16.698 1.00 78.25 84 VAL A CA 1
ATOM 638 C C . VAL A 1 84 ? -15.693 13.402 18.224 1.00 78.25 84 VAL A C 1
ATOM 640 O O . VAL A 1 84 ? -16.724 13.788 18.778 1.00 78.25 84 VAL A O 1
ATOM 643 N N . VAL A 1 85 ? -14.594 13.080 18.911 1.00 76.38 85 VAL A N 1
ATOM 644 C CA . VAL A 1 85 ? -14.516 13.150 20.378 1.00 76.38 85 VAL A CA 1
ATOM 645 C C . VAL A 1 85 ? -14.707 14.589 20.870 1.00 76.38 85 VAL A C 1
ATOM 647 O O . VAL A 1 85 ? -15.480 14.820 21.800 1.00 76.38 85 VAL A O 1
ATOM 650 N N . ALA A 1 86 ? -14.093 15.572 20.209 1.00 72.12 86 ALA A N 1
ATOM 651 C CA . ALA A 1 86 ? -14.256 16.986 20.534 1.00 72.12 86 ALA A CA 1
ATOM 652 C C . ALA A 1 86 ? -15.697 17.478 20.305 1.00 72.12 86 ALA A C 1
ATOM 654 O O . ALA A 1 86 ? -16.227 18.217 21.133 1.00 72.12 86 ALA A O 1
ATOM 655 N N . LYS A 1 87 ? -16.373 17.041 19.234 1.00 68.19 87 LYS A N 1
ATOM 656 C CA . LYS A 1 87 ? -17.793 17.353 18.978 1.00 68.19 87 LYS A CA 1
ATOM 657 C C . LYS A 1 87 ? -18.713 16.764 20.041 1.00 68.19 87 LYS A C 1
ATOM 659 O O . LYS A 1 87 ? -19.642 17.448 20.468 1.00 68.19 87 LYS A O 1
ATOM 664 N N . ILE A 1 88 ? -18.453 15.533 20.478 1.00 73.50 88 ILE A N 1
ATOM 665 C CA . ILE A 1 88 ? -19.214 14.880 21.551 1.00 73.50 88 ILE A CA 1
ATOM 666 C C . ILE A 1 88 ? -18.983 15.611 22.883 1.00 73.50 88 ILE A C 1
ATOM 668 O O . ILE A 1 88 ? -19.944 15.905 23.592 1.00 73.50 88 ILE A O 1
ATOM 672 N N . ALA A 1 89 ? -17.741 15.992 23.191 1.00 64.81 89 ALA A N 1
ATOM 673 C CA . ALA A 1 89 ? -17.398 16.731 24.408 1.00 64.81 89 ALA A CA 1
ATOM 674 C C . ALA A 1 89 ? -17.915 18.186 24.414 1.00 64.81 89 ALA A C 1
ATOM 676 O O . ALA A 1 89 ? -18.275 18.712 25.466 1.00 64.81 89 ALA A O 1
ATOM 677 N N . ALA A 1 90 ? -18.005 18.841 23.252 1.00 60.50 90 ALA A N 1
ATOM 678 C CA . ALA A 1 90 ? -18.537 20.201 23.112 1.00 60.50 90 ALA A CA 1
ATOM 679 C C . ALA A 1 90 ? -20.078 20.260 23.066 1.00 60.50 90 ALA A C 1
ATOM 681 O O . ALA A 1 90 ? -20.669 21.330 23.251 1.00 60.50 90 ALA A O 1
ATOM 682 N N . PHE A 1 91 ? -20.745 19.126 22.834 1.00 58.97 91 PHE A N 1
ATOM 683 C CA . PHE A 1 91 ? -22.204 19.013 22.792 1.00 58.97 91 PHE A CA 1
ATOM 684 C C . PHE A 1 91 ? -22.912 19.500 24.077 1.00 58.97 91 PHE A C 1
ATOM 686 O O . PHE A 1 91 ? -23.850 20.295 23.956 1.00 58.97 91 PHE A O 1
ATOM 693 N N . PRO A 1 92 ? -22.471 19.143 25.306 1.00 58.78 92 PRO A N 1
ATOM 694 C CA . PRO A 1 92 ? -23.070 19.681 26.532 1.00 58.78 92 PRO A CA 1
ATOM 695 C C . PRO A 1 92 ? -22.876 21.201 26.698 1.00 58.78 92 PRO A C 1
ATOM 697 O O . PRO A 1 92 ? -23.780 21.882 27.183 1.00 58.78 92 PRO A O 1
ATOM 700 N N . LEU A 1 93 ? -21.756 21.774 26.234 1.00 56.25 93 LEU A N 1
ATOM 701 C CA . LEU A 1 93 ? -21.497 23.222 26.322 1.00 56.25 93 LEU A CA 1
ATOM 702 C C . LEU A 1 93 ? -22.404 24.049 25.398 1.00 56.25 93 LEU A C 1
ATOM 704 O O . LEU A 1 93 ? -22.836 25.145 25.762 1.00 56.25 93 LEU A O 1
ATOM 708 N N . LYS A 1 94 ? -22.735 23.523 24.212 1.00 54.22 94 LYS A N 1
ATOM 709 C CA . LYS A 1 94 ? -23.603 24.207 23.240 1.00 54.22 94 LYS A CA 1
ATOM 710 C C . LYS A 1 94 ? -25.074 24.238 23.685 1.00 54.22 94 LYS A C 1
ATOM 712 O O . LYS A 1 94 ? -25.789 25.182 23.351 1.00 54.22 94 LYS A O 1
ATOM 717 N N . LEU A 1 95 ? -25.506 23.250 24.474 1.00 54.22 95 LEU A N 1
ATOM 718 C CA . LEU A 1 95 ? -26.817 23.215 25.139 1.00 54.22 95 LEU A CA 1
ATOM 719 C C . LEU A 1 95 ? -26.899 24.200 26.319 1.00 54.22 95 LEU A C 1
ATOM 721 O O . LEU A 1 95 ? -27.897 24.910 26.450 1.00 54.22 95 LEU A O 1
ATOM 725 N N . LEU A 1 96 ? -25.836 24.321 27.123 1.00 53.12 96 LEU A N 1
ATOM 726 C CA . LEU A 1 96 ? -25.761 25.298 28.221 1.00 53.12 96 LEU A CA 1
ATOM 727 C C . LEU A 1 96 ? -25.701 26.754 27.729 1.00 53.12 96 LEU A C 1
ATOM 729 O O . LEU A 1 96 ? -26.358 27.625 28.299 1.00 53.12 96 LEU A O 1
ATOM 733 N N . GLY A 1 97 ? -24.975 27.028 26.641 1.00 54.28 97 GLY A N 1
ATOM 734 C CA . GLY A 1 97 ? -24.899 28.371 26.053 1.00 54.28 97 GLY A CA 1
ATOM 735 C C . GLY A 1 97 ? -26.213 28.857 25.427 1.00 54.28 97 GLY A C 1
ATOM 736 O O . GLY A 1 97 ? -26.436 30.062 25.337 1.00 54.28 97 GLY A O 1
ATOM 737 N N . ARG A 1 98 ? -27.101 27.936 25.026 1.00 51.62 98 ARG A N 1
ATOM 738 C CA . ARG A 1 98 ? -28.418 28.275 24.468 1.00 51.62 98 ARG A CA 1
ATOM 739 C C . ARG A 1 98 ? -29.421 28.680 25.551 1.00 51.62 98 ARG A C 1
ATOM 741 O O . ARG A 1 98 ? -30.102 29.679 25.370 1.00 51.62 98 ARG A O 1
ATOM 748 N N . LYS A 1 99 ? -29.423 28.002 26.707 1.00 48.75 99 LYS A N 1
ATOM 749 C CA . LYS A 1 99 ? -30.278 28.384 27.8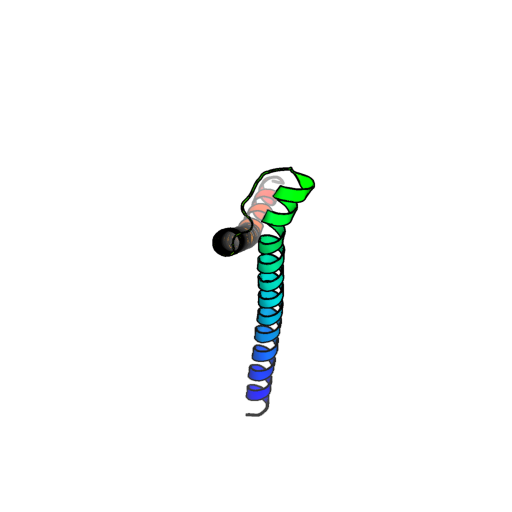48 1.00 48.75 99 LYS A CA 1
ATOM 750 C C . LYS A 1 99 ? -29.945 29.757 28.439 1.00 48.75 99 LYS A C 1
ATOM 752 O O . LYS A 1 99 ? -30.835 30.413 28.958 1.00 48.75 99 LYS A O 1
ATOM 757 N N . LYS A 1 100 ? -28.689 30.209 28.352 1.00 46.72 100 LYS A N 1
ATOM 758 C CA . LYS A 1 100 ? -28.269 31.517 28.892 1.00 46.72 100 LYS A CA 1
ATOM 759 C C . LYS A 1 100 ? -28.636 32.711 27.993 1.00 46.72 100 LYS A C 1
ATOM 761 O O . LYS A 1 100 ? -28.434 33.844 28.399 1.00 46.72 100 LYS A O 1
ATOM 766 N N . LYS A 1 101 ? -29.126 32.476 26.769 1.00 48.56 101 LYS A N 1
ATOM 767 C CA . LYS A 1 101 ? -29.610 33.533 25.860 1.00 48.56 101 LYS A CA 1
ATOM 768 C C . LYS A 1 101 ? -31.130 33.738 25.907 1.00 48.56 101 LYS A C 1
ATOM 770 O O . LYS A 1 101 ? -31.612 34.660 25.263 1.00 48.56 101 LYS A O 1
ATOM 775 N N . GLU A 1 102 ? -31.860 32.883 26.624 1.00 48.69 102 GLU A N 1
ATOM 776 C CA . GLU A 1 102 ? -33.323 32.950 26.779 1.00 48.69 102 GLU A CA 1
ATOM 777 C C . GLU A 1 102 ? -33.763 33.416 28.185 1.00 48.69 102 GLU A C 1
ATOM 779 O O . GLU A 1 102 ? -34.946 33.347 28.507 1.00 48.69 102 GLU A O 1
ATOM 784 N N . GLN A 1 103 ? -32.829 33.899 29.014 1.00 40.62 103 GLN A N 1
ATOM 785 C CA . GLN A 1 103 ? -33.096 34.642 30.255 1.00 40.62 103 GLN A CA 1
ATOM 786 C C . GLN A 1 103 ? -32.536 36.054 30.129 1.00 40.62 103 GLN A C 1
ATOM 788 O O . GLN A 1 103 ? -33.173 36.973 30.684 1.00 40.62 103 GLN A O 1
#

Sequence (103 aa):
NIILFIAVFLLFIIVVRKLVSAVITVVCVLGASALFPFILRTVFGIPVPLTISNLISFVVLGLVIYGVYVLISIVYTILTAAEVVAKIAAFPLKLLGRKKKEQ

Radius of gyration: 24.49 Å; Cα contacts (8 Å, |Δi|>4): 31; chains: 1; bounding box: 51×59×56 Å

Secondary structure (DSSP, 8-state):
-HHHHHHHHHHHHHHHHHHHHHHHHHHHHHHHHHHHHHHHHHTS-------HHHHHHHHHHHHHHHHHHHHHHHHHHHHHHHHHHHHHHHHHHHHHHHHTT--

Solvent-accessible surface area (backbone atoms only — not comparable to full-atom values): 5654 Å² total; per-residue (Å²): 110,71,68,60,51,51,52,54,50,53,53,48,53,55,52,50,56,53,49,53,55,50,51,52,52,50,53,50,46,44,52,52,24,51,46,43,59,54,47,38,36,73,75,68,63,41,91,61,73,88,44,72,70,48,42,49,51,38,27,52,49,40,51,52,51,51,51,51,51,54,53,51,50,50,52,50,52,51,51,52,51,50,49,52,52,50,51,61,66,45,48,65,55,58,56,56,58,53,60,68,74,77,112

Foldseek 3Di:
DVVVVVVVVVVVVVVVVVVVVVVVVLVVLLVVQLCVVVCCCPPVVDPDDNDPVVSVVSSVVSVVVVVVVVVVVVVVVVVVVVVVVVCVVCVVVVVVVVVVVVD

pLDDT: mean 79.91, std 12.01, range [40.62, 92.38]